Protein AF-A0A376L7S5-F1 (afdb_monomer)

Mean predicted aligned error: 8.75 Å

pLDDT: mean 79.46, std 15.59, range [36.88, 98.0]

Nearest PDB structures (foldseek):
  7wgu-assembly1_B-2  TM=9.660E-01  e=9.118E-13  Escherichia coli
  7q1g-assembly1_B-2  TM=9.553E-01  e=4.149E-09  Pseudomonas syringae pv. syringae B728a
  5y4c-assembly1_A 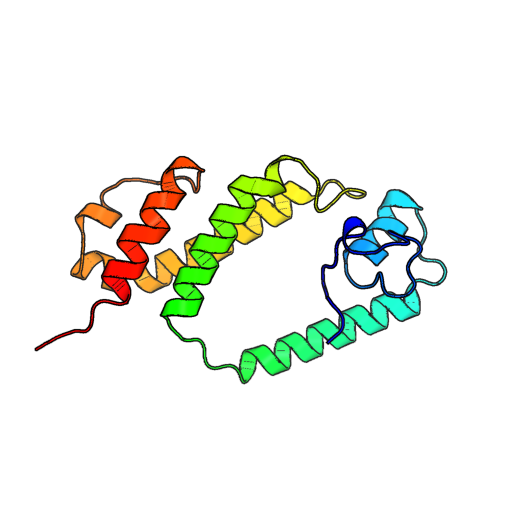 TM=9.709E-01  e=7.351E-09  Sphingomonas sp. A1

Sequence (153 aa):
MAALTPVKDDYEQKAADPKFTGFHRLEKALFGDNTTKGMDKYADQLYTDVVDLQKRISELAFPPSKVVGGAAGLIEEVAASKISGEEDRYSHTDLWDFQANVEGSQKIVDLLRPQLQKANPELLAKKSMPISKRSIPFWRNTVLKTVLKPTTN

Solvent-accessible surface area (backbone atoms only — not comparable to full-atom values): 8999 Å² total; per-residue (Å²): 133,82,60,59,73,48,57,45,86,81,38,96,58,22,84,74,29,90,81,57,35,25,54,51,43,51,40,37,30,52,53,62,65,67,43,68,87,87,39,62,70,46,53,56,47,38,53,51,52,52,54,52,49,53,56,52,57,76,72,52,84,78,54,68,70,56,57,55,50,48,34,46,46,45,53,48,44,45,57,72,50,49,78,75,47,72,80,33,74,50,69,68,51,36,69,58,57,45,50,50,42,52,50,60,28,48,51,54,51,62,74,40,40,72,59,42,49,73,75,42,47,69,66,69,64,56,68,81,72,70,93,43,75,85,50,47,70,51,43,64,60,48,52,52,56,63,73,67,52,77,86,77,127

Structure (mmCIF, N/CA/C/O backbone):
data_AF-A0A376L7S5-F1
#
_entry.id   AF-A0A376L7S5-F1
#
loop_
_atom_site.group_PDB
_atom_site.id
_atom_site.type_symbol
_atom_site.label_atom_id
_atom_site.label_alt_id
_atom_site.label_comp_id
_atom_site.label_asym_id
_atom_site.label_entity_id
_atom_site.label_seq_id
_atom_site.pdbx_PDB_ins_code
_atom_site.Cartn_x
_atom_site.Cartn_y
_atom_site.Cartn_z
_atom_site.occupancy
_atom_site.B_iso_or_equiv
_atom_site.auth_seq_id
_atom_site.auth_comp_id
_atom_site.auth_asym_id
_atom_site.auth_atom_id
_atom_site.pdbx_PDB_model_num
ATOM 1 N N . MET A 1 1 ? -14.337 2.346 -6.264 1.00 49.50 1 MET A N 1
ATOM 2 C CA . MET A 1 1 ? -13.540 1.513 -5.348 1.00 49.50 1 MET A CA 1
ATOM 3 C C . MET A 1 1 ? -13.277 2.348 -4.111 1.00 49.50 1 MET A C 1
ATOM 5 O O . MET A 1 1 ? -12.912 3.510 -4.283 1.00 49.50 1 MET A O 1
ATOM 9 N N . ALA A 1 2 ? -13.538 1.822 -2.916 1.00 58.31 2 ALA A N 1
ATOM 10 C CA . ALA A 1 2 ? -13.046 2.466 -1.704 1.00 58.31 2 ALA A CA 1
ATOM 11 C C . ALA A 1 2 ? -11.510 2.361 -1.686 1.00 58.31 2 ALA A C 1
ATOM 13 O O . ALA A 1 2 ? -10.935 1.455 -2.29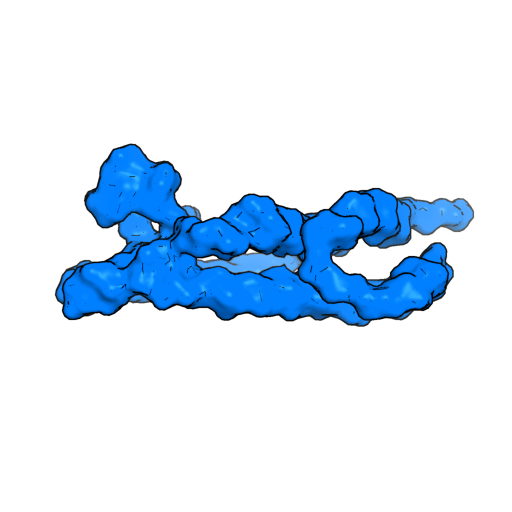2 1.00 58.31 2 ALA A O 1
ATOM 14 N N . ALA A 1 3 ? -10.834 3.335 -1.084 1.00 74.50 3 ALA A N 1
ATOM 15 C CA . ALA A 1 3 ? -9.381 3.310 -0.991 1.00 74.50 3 ALA A CA 1
ATOM 16 C C . ALA A 1 3 ? -8.951 2.216 0.004 1.00 74.50 3 ALA A C 1
ATOM 18 O O . ALA A 1 3 ? -9.492 2.144 1.104 1.00 74.50 3 ALA A O 1
ATOM 19 N N . LEU A 1 4 ? -7.974 1.383 -0.373 1.00 78.56 4 LEU A N 1
ATOM 20 C CA . LEU A 1 4 ? -7.433 0.322 0.490 1.00 78.56 4 LEU A CA 1
ATOM 21 C C . LEU A 1 4 ? -6.519 0.873 1.591 1.00 78.56 4 LEU A C 1
ATOM 23 O O . LEU A 1 4 ? -6.523 0.372 2.713 1.00 78.56 4 LEU A O 1
ATOM 27 N N . THR A 1 5 ? -5.749 1.910 1.267 1.00 80.25 5 THR A N 1
ATOM 28 C CA . THR A 1 5 ? -4.705 2.492 2.123 1.00 80.25 5 THR A CA 1
ATOM 29 C C . THR A 1 5 ? -4.856 4.012 2.278 1.00 80.25 5 THR A C 1
ATOM 31 O O . THR A 1 5 ? -3.889 4.743 2.082 1.00 80.25 5 THR A O 1
ATOM 34 N N . PRO A 1 6 ? -6.057 4.559 2.545 1.00 81.69 6 PRO A N 1
ATOM 35 C CA . PRO A 1 6 ? -6.175 5.994 2.722 1.00 81.69 6 PRO A CA 1
ATOM 36 C C . PRO A 1 6 ? -5.569 6.389 4.070 1.00 81.69 6 PRO A C 1
ATOM 38 O O . PRO A 1 6 ? -5.837 5.740 5.086 1.00 81.69 6 PRO A O 1
ATOM 41 N N . VAL A 1 7 ? -4.787 7.463 4.100 1.00 78.25 7 VAL A N 1
ATOM 42 C CA . VAL A 1 7 ? -4.211 7.968 5.350 1.00 78.25 7 VAL A CA 1
ATOM 43 C C . VAL A 1 7 ? -5.224 8.918 5.978 1.00 78.25 7 VAL A C 1
ATOM 45 O O . VAL A 1 7 ? -5.938 9.643 5.290 1.00 78.25 7 VAL A O 1
ATOM 48 N N . LYS A 1 8 ? -5.329 8.935 7.311 1.00 74.06 8 LYS A N 1
ATOM 49 C CA . LYS A 1 8 ? -6.333 9.773 7.995 1.00 74.06 8 LYS A CA 1
ATOM 50 C C . LYS A 1 8 ? -6.238 11.256 7.607 1.00 74.06 8 LYS A C 1
ATOM 52 O O . LYS A 1 8 ? -7.251 11.938 7.618 1.00 74.06 8 LYS A O 1
ATOM 57 N N . ASP A 1 9 ? -5.042 11.751 7.292 1.00 79.94 9 ASP A N 1
ATOM 58 C CA . ASP A 1 9 ? -4.816 13.159 6.956 1.00 79.94 9 ASP A CA 1
ATOM 59 C C . ASP A 1 9 ? -5.407 13.542 5.581 1.00 79.94 9 ASP A C 1
ATOM 61 O O . ASP A 1 9 ? -5.544 14.731 5.302 1.00 79.94 9 ASP A O 1
ATOM 65 N N . ASP A 1 10 ? -5.862 12.563 4.787 1.00 82.44 10 ASP A N 1
ATOM 66 C CA . ASP A 1 10 ? -6.617 12.775 3.543 1.00 82.44 10 ASP A CA 1
ATOM 67 C C . ASP A 1 10 ? -8.069 13.238 3.792 1.00 82.44 10 ASP A C 1
ATOM 69 O O . ASP A 1 10 ? -8.762 13.645 2.857 1.00 82.44 10 ASP A O 1
ATOM 73 N N . TYR A 1 11 ? -8.557 13.172 5.039 1.00 84.88 11 TYR A N 1
ATOM 74 C CA . TYR A 1 11 ? -9.947 13.470 5.398 1.00 84.88 11 TYR A CA 1
ATOM 75 C C . TYR A 1 11 ? -10.066 14.674 6.333 1.00 84.88 11 TYR A C 1
ATOM 77 O O . TYR A 1 11 ? -9.347 14.787 7.327 1.00 84.88 11 TYR A O 1
ATOM 85 N N . GLU A 1 12 ? -11.073 15.522 6.094 1.00 83.81 12 GLU A N 1
ATOM 86 C CA . GLU A 1 12 ? -11.372 16.694 6.934 1.00 83.81 12 GLU A CA 1
ATOM 87 C C . GLU A 1 12 ? -11.626 16.306 8.399 1.00 83.81 12 GLU A C 1
ATOM 89 O O . GLU A 1 12 ? -11.112 16.943 9.319 1.00 83.81 12 GLU A O 1
ATOM 94 N N . GLN A 1 13 ? -12.373 15.218 8.624 1.00 85.56 13 GLN A N 1
ATOM 95 C CA . GLN A 1 13 ? -12.653 14.688 9.967 1.00 85.56 13 GLN A CA 1
ATOM 96 C C . GLN A 1 13 ? -11.589 13.688 10.447 1.00 85.56 13 GLN A C 1
ATOM 98 O O . GLN A 1 13 ? -11.716 13.078 11.514 1.00 85.56 13 GLN A O 1
ATOM 103 N N . LYS A 1 14 ? -10.510 13.524 9.681 1.00 88.88 14 LYS A N 1
ATOM 104 C CA . LYS A 1 14 ? -9.405 12.611 9.955 1.00 88.88 14 LYS A CA 1
ATOM 105 C C . LYS A 1 14 ? -9.893 11.195 10.267 1.00 88.88 14 LYS A C 1
ATOM 107 O O . LYS A 1 14 ? -10.729 10.634 9.571 1.00 88.88 14 LYS A O 1
ATOM 112 N N . ALA A 1 15 ? -9.417 10.624 11.371 1.00 85.94 15 ALA A N 1
ATOM 113 C CA . ALA A 1 15 ? -9.786 9.283 11.800 1.00 85.94 15 ALA A CA 1
ATOM 114 C C . ALA A 1 15 ? -11.257 9.134 12.238 1.00 85.94 15 ALA A C 1
ATOM 116 O O . ALA A 1 15 ? -11.702 8.006 12.457 1.00 85.94 15 ALA A O 1
ATOM 117 N N . ALA A 1 16 ? -11.992 10.234 12.423 1.00 85.69 16 ALA A N 1
ATOM 118 C CA . ALA A 1 16 ? -13.422 10.201 12.719 1.00 85.69 16 ALA A CA 1
ATOM 119 C C . ALA A 1 16 ? -14.284 10.181 11.448 1.00 85.69 16 ALA A C 1
ATOM 121 O O . ALA A 1 16 ? -15.483 9.924 11.548 1.00 85.69 16 ALA A O 1
ATOM 122 N N . ASP A 1 17 ? -13.693 10.420 10.272 1.00 88.88 17 ASP A N 1
ATOM 123 C CA . ASP A 1 17 ? -14.439 10.451 9.022 1.00 88.88 17 ASP A CA 1
ATOM 124 C C . ASP A 1 17 ? -15.048 9.069 8.727 1.00 88.88 17 ASP A C 1
ATOM 126 O O . ASP A 1 17 ? -14.330 8.064 8.732 1.00 88.88 17 ASP A O 1
ATOM 130 N N . PRO A 1 18 ? -16.359 8.966 8.449 1.00 85.38 18 PRO A N 1
ATOM 131 C CA . PRO A 1 18 ? -16.979 7.690 8.099 1.00 85.38 18 PRO A CA 1
ATOM 132 C C . PRO A 1 18 ? -16.414 7.073 6.809 1.00 85.38 18 PRO A C 1
ATOM 134 O O . PRO A 1 18 ? -16.571 5.868 6.608 1.00 85.38 18 PRO A O 1
ATOM 137 N N . LYS A 1 19 ? -15.760 7.870 5.952 1.00 88.44 19 LYS A N 1
ATOM 138 C CA . LYS A 1 19 ? -15.067 7.417 4.739 1.00 88.44 19 LYS A CA 1
ATOM 139 C C . LYS A 1 19 ? -13.657 6.888 5.018 1.00 88.44 19 LYS A C 1
ATOM 141 O O . LYS A 1 19 ? -13.094 6.225 4.148 1.00 88.44 19 LYS A O 1
ATOM 146 N N . PHE A 1 20 ? -13.103 7.117 6.212 1.00 92.19 20 PHE A N 1
ATOM 147 C CA . PHE A 1 20 ? -11.833 6.524 6.623 1.00 92.19 20 PHE A CA 1
ATOM 148 C C . PHE A 1 20 ? -12.014 5.017 6.855 1.00 92.19 20 PHE A C 1
ATOM 150 O O . PHE A 1 20 ? -12.566 4.570 7.863 1.00 92.19 20 PHE A O 1
ATOM 157 N N . THR A 1 21 ? -11.573 4.238 5.871 1.00 93.81 21 THR A N 1
ATOM 158 C CA . THR A 1 21 ? -11.726 2.780 5.778 1.00 93.81 21 THR A CA 1
ATOM 159 C C . THR A 1 21 ? -10.373 2.123 5.469 1.00 93.81 21 THR A C 1
ATOM 161 O O . THR A 1 21 ? -9.341 2.791 5.520 1.00 93.81 21 THR A O 1
ATOM 164 N N . GLY A 1 22 ? -10.356 0.818 5.187 1.00 94.62 22 GLY A N 1
ATOM 165 C CA . GLY A 1 22 ? -9.146 0.117 4.756 1.00 94.62 22 GLY A CA 1
ATOM 166 C C . GLY A 1 22 ? -8.147 -0.182 5.879 1.00 94.62 22 GLY A C 1
ATOM 167 O O . GLY A 1 22 ? -8.514 -0.240 7.057 1.00 94.62 22 GLY A O 1
ATOM 168 N N . PHE A 1 23 ? -6.881 -0.390 5.506 1.00 96.19 23 PHE A N 1
ATOM 169 C CA . PHE A 1 23 ? -5.821 -0.842 6.414 1.00 96.19 23 PHE A CA 1
ATOM 170 C C . PHE A 1 23 ? -5.615 0.104 7.603 1.00 96.19 23 PHE A C 1
ATOM 172 O O . PHE A 1 23 ? -5.734 -0.335 8.744 1.00 96.19 23 PHE A O 1
ATOM 179 N N . HIS A 1 24 ? -5.421 1.407 7.373 1.00 94.81 24 HIS A N 1
ATOM 180 C CA . HIS A 1 24 ? -5.132 2.357 8.458 1.00 94.81 24 HIS A CA 1
ATOM 181 C C . HIS A 1 24 ? -6.313 2.582 9.415 1.00 94.81 24 HIS A C 1
ATOM 183 O O . HIS A 1 24 ? -6.124 2.951 10.579 1.00 94.81 24 HIS A O 1
ATOM 189 N N . ARG A 1 25 ? -7.556 2.327 8.973 1.00 95.00 25 ARG A N 1
ATOM 190 C CA . ARG A 1 25 ? -8.715 2.333 9.878 1.00 95.00 25 ARG A CA 1
ATOM 191 C C . ARG A 1 25 ? -8.620 1.199 10.894 1.00 95.00 25 ARG A C 1
ATOM 193 O O . ARG A 1 25 ? -8.864 1.430 12.080 1.00 95.00 25 ARG A O 1
ATOM 200 N N . LEU A 1 26 ? -8.272 0.001 10.429 1.00 96.81 26 LEU A N 1
ATOM 201 C CA . LEU A 1 26 ? -8.073 -1.168 11.284 1.00 96.81 26 LEU A CA 1
ATOM 202 C C . LEU A 1 26 ? -6.800 -1.033 12.123 1.00 96.81 26 LEU A C 1
ATOM 204 O O . LEU A 1 26 ? -6.829 -1.346 13.307 1.00 96.81 26 LEU A O 1
ATOM 208 N N . GLU A 1 27 ? -5.724 -0.489 11.556 1.00 96.69 27 GLU A N 1
ATOM 209 C CA . GLU A 1 27 ? -4.478 -0.178 12.262 1.00 96.69 27 GLU A CA 1
ATOM 210 C C . GLU A 1 27 ? -4.739 0.730 13.472 1.00 96.69 27 GLU A C 1
ATOM 212 O O . GLU A 1 27 ? -4.351 0.403 14.593 1.00 96.69 27 GLU A O 1
ATOM 217 N N . LYS A 1 28 ? -5.484 1.829 13.282 1.00 95.12 28 LYS A N 1
ATOM 218 C CA . LYS A 1 28 ? -5.879 2.701 14.392 1.00 95.12 28 LYS A CA 1
ATOM 219 C C . LYS A 1 28 ? -6.631 1.929 15.472 1.00 95.12 28 LYS A C 1
ATOM 221 O O . LYS A 1 28 ? -6.344 2.118 16.649 1.00 95.12 28 LYS A O 1
ATOM 226 N N . ALA A 1 29 ? -7.612 1.112 15.093 1.00 96.56 29 ALA A N 1
ATOM 227 C CA . ALA A 1 29 ? -8.420 0.387 16.066 1.00 96.56 29 ALA A CA 1
ATOM 228 C C . ALA A 1 29 ? -7.570 -0.616 16.866 1.00 96.56 29 ALA A C 1
ATOM 230 O O . ALA A 1 29 ? -7.651 -0.656 18.092 1.00 96.56 29 ALA A O 1
ATOM 231 N N . LEU A 1 30 ? -6.710 -1.372 16.181 1.00 98.00 30 LEU A N 1
ATOM 232 C CA . LEU A 1 30 ? -5.886 -2.422 16.776 1.00 98.00 30 LEU A CA 1
ATOM 233 C C . LEU A 1 30 ? -4.735 -1.867 17.620 1.00 98.00 30 LEU A C 1
ATOM 235 O O . LEU A 1 30 ? -4.550 -2.304 18.750 1.00 98.00 30 LEU A O 1
ATOM 239 N N . PHE A 1 31 ? -3.976 -0.907 17.094 1.00 97.00 31 PHE A N 1
ATOM 240 C CA . PHE A 1 31 ? -2.746 -0.424 17.728 1.00 97.00 31 PHE A CA 1
ATOM 241 C C . PHE A 1 31 ? -2.947 0.888 18.491 1.00 97.00 31 PHE A C 1
ATOM 243 O O . PHE A 1 31 ? -2.339 1.091 19.537 1.00 97.00 31 PHE A O 1
ATOM 250 N N . GLY A 1 32 ? -3.825 1.767 18.001 1.00 95.75 32 GLY A N 1
ATOM 251 C CA . GLY A 1 32 ? -4.134 3.040 18.655 1.00 95.75 32 GLY A CA 1
ATOM 252 C C . GLY A 1 32 ? -5.184 2.918 19.762 1.00 95.75 32 GLY A C 1
ATOM 253 O O . GLY A 1 32 ? -5.002 3.467 20.844 1.00 95.75 32 GLY A O 1
ATOM 254 N N . ASP A 1 33 ? -6.277 2.198 19.498 1.00 96.81 33 ASP A N 1
ATOM 255 C CA . ASP A 1 33 ? -7.426 2.092 20.410 1.00 96.81 33 ASP A CA 1
ATOM 256 C C . ASP A 1 33 ? -7.463 0.756 21.185 1.00 96.81 33 ASP A C 1
ATOM 258 O O . ASP A 1 33 ? -8.293 0.589 22.081 1.00 96.81 33 ASP A O 1
ATOM 262 N N . ASN A 1 34 ? -6.583 -0.194 20.844 1.00 97.69 34 ASN A N 1
ATOM 263 C CA . ASN A 1 34 ? -6.510 -1.543 21.415 1.00 97.69 34 ASN A CA 1
ATOM 264 C C . ASN A 1 34 ? -7.871 -2.269 21.448 1.00 97.69 34 ASN A C 1
ATOM 266 O O . ASN A 1 34 ? -8.295 -2.822 22.467 1.00 97.69 34 ASN A O 1
ATOM 270 N N . THR A 1 35 ? -8.608 -2.221 20.335 1.00 97.75 35 THR A N 1
ATOM 271 C CA . THR A 1 35 ? -9.941 -2.818 20.232 1.00 97.75 35 THR A CA 1
ATOM 272 C C . THR A 1 35 ? -10.272 -3.302 18.825 1.00 97.75 35 THR A C 1
ATOM 274 O O . THR A 1 35 ? -9.789 -2.788 17.822 1.00 97.75 35 THR A O 1
ATOM 277 N N . THR A 1 36 ? -11.182 -4.267 18.751 1.00 97.75 36 THR A N 1
ATOM 278 C CA . THR A 1 36 ? -11.830 -4.710 17.507 1.00 97.75 36 THR A CA 1
ATOM 279 C C . THR A 1 36 ? -13.299 -4.295 17.439 1.00 97.75 36 THR A C 1
ATOM 281 O O . THR A 1 36 ? -13.985 -4.560 16.452 1.00 97.75 36 THR A O 1
ATOM 284 N N . LYS A 1 37 ? -13.820 -3.641 18.484 1.00 97.69 37 LYS A N 1
ATOM 285 C CA . LYS A 1 37 ? -15.252 -3.380 18.627 1.00 97.69 37 LYS A CA 1
ATOM 286 C C . LYS A 1 37 ? -15.782 -2.532 17.467 1.00 97.69 37 LYS A C 1
ATOM 288 O O . LYS A 1 37 ? -15.356 -1.397 17.263 1.00 97.69 37 LYS A O 1
ATOM 293 N N . GLY A 1 38 ? -16.766 -3.070 16.745 1.00 95.62 38 GLY A N 1
ATOM 294 C CA . GLY A 1 38 ? -17.418 -2.390 15.623 1.00 95.62 38 GLY A CA 1
ATOM 295 C C . GLY A 1 38 ? -16.569 -2.314 14.351 1.00 95.62 38 GLY A C 1
ATOM 296 O O . GLY A 1 38 ? -16.910 -1.538 13.453 1.00 95.62 38 GLY A O 1
ATOM 297 N N . MET A 1 39 ? -15.466 -3.071 14.280 1.00 96.69 39 MET A N 1
ATOM 298 C CA . MET A 1 39 ? -14.587 -3.107 13.109 1.00 96.69 39 MET A CA 1
ATOM 299 C C . MET A 1 39 ? -14.964 -4.175 12.081 1.00 96.69 39 MET A C 1
ATOM 301 O O . MET A 1 39 ? -14.450 -4.112 10.968 1.00 96.69 39 MET A O 1
ATOM 305 N N . ASP A 1 40 ? -15.901 -5.076 12.396 1.00 97.44 40 ASP A N 1
ATOM 306 C CA . ASP A 1 40 ? -16.310 -6.191 11.525 1.00 97.44 40 ASP A CA 1
ATOM 307 C C . ASP A 1 40 ? -16.650 -5.707 10.107 1.00 97.44 40 ASP A C 1
ATOM 309 O O . ASP A 1 40 ? -16.053 -6.143 9.128 1.00 97.44 40 ASP A O 1
ATOM 313 N N . LYS A 1 41 ? -17.488 -4.666 10.002 1.00 95.44 41 LYS A N 1
ATOM 314 C CA . LYS A 1 41 ? -17.868 -4.069 8.712 1.00 95.44 41 LYS A CA 1
ATOM 315 C C . LYS A 1 41 ? -16.685 -3.515 7.905 1.00 95.44 41 LYS A C 1
ATOM 317 O O . LYS A 1 41 ? -16.742 -3.489 6.682 1.00 95.44 41 LYS A O 1
ATOM 322 N N . TYR A 1 42 ? -15.642 -3.013 8.571 1.00 95.25 42 TYR A N 1
ATOM 323 C CA . TYR A 1 42 ? -14.466 -2.458 7.896 1.00 95.25 42 TYR A CA 1
ATOM 324 C C . TYR A 1 42 ? -13.518 -3.574 7.452 1.00 95.25 42 TYR A C 1
ATOM 326 O O . TYR A 1 42 ? -12.908 -3.452 6.393 1.00 95.25 42 TYR A O 1
ATOM 334 N N . ALA A 1 43 ? -13.430 -4.664 8.220 1.00 96.81 43 ALA A N 1
ATOM 335 C CA . ALA A 1 43 ? -12.697 -5.862 7.831 1.00 96.81 43 ALA A CA 1
ATOM 336 C C . ALA A 1 43 ? -13.351 -6.552 6.620 1.00 96.81 43 ALA A C 1
ATOM 338 O O . ALA A 1 43 ? -12.658 -6.846 5.647 1.00 96.81 43 ALA A O 1
ATOM 339 N N . ASP A 1 44 ? -14.679 -6.715 6.629 1.00 97.12 44 ASP A N 1
ATOM 340 C CA . ASP A 1 44 ? -15.440 -7.276 5.502 1.00 97.12 44 ASP A CA 1
ATOM 341 C C . ASP A 1 44 ? -15.291 -6.425 4.233 1.00 97.12 44 ASP A C 1
ATOM 343 O O . ASP A 1 44 ? -15.088 -6.949 3.131 1.00 97.12 44 ASP A O 1
ATOM 347 N N . GLN A 1 45 ? -15.352 -5.098 4.387 1.00 95.56 45 GLN A N 1
ATOM 348 C CA . GLN A 1 45 ? -15.139 -4.163 3.286 1.00 95.56 45 GLN A CA 1
ATOM 349 C C . GLN A 1 45 ? -13.717 -4.280 2.727 1.00 95.56 45 GLN A C 1
ATOM 351 O O . GLN A 1 45 ? -13.558 -4.439 1.519 1.00 95.56 45 GLN A O 1
ATOM 356 N N . LEU A 1 46 ? -12.694 -4.276 3.589 1.00 96.31 46 LEU A N 1
ATOM 357 C CA . LEU A 1 46 ? -11.301 -4.423 3.167 1.00 96.31 46 LEU A CA 1
ATOM 358 C C . LEU A 1 46 ? -11.077 -5.740 2.414 1.00 96.31 46 LEU A C 1
ATOM 360 O O . LEU A 1 46 ? -10.449 -5.741 1.359 1.00 96.31 46 LEU A O 1
ATOM 364 N N . TYR A 1 47 ? -11.618 -6.852 2.915 1.00 96.75 47 TYR A N 1
ATOM 365 C CA . TYR A 1 47 ? -11.536 -8.139 2.228 1.00 96.75 47 TYR A CA 1
ATOM 366 C C . TYR A 1 47 ? -12.173 -8.076 0.835 1.00 96.75 47 TYR A C 1
ATOM 368 O O . TYR A 1 47 ? -11.555 -8.478 -0.152 1.00 96.75 47 TYR A O 1
ATOM 376 N N . THR A 1 48 ? -13.381 -7.517 0.744 1.00 96.44 48 THR A N 1
ATOM 377 C CA . THR A 1 48 ? -14.099 -7.353 -0.526 1.00 96.44 48 THR A CA 1
ATOM 378 C C . THR A 1 48 ? -13.301 -6.504 -1.516 1.00 96.44 48 THR A C 1
ATOM 380 O O . THR A 1 48 ? -13.151 -6.894 -2.674 1.00 96.44 48 THR A O 1
ATOM 383 N N . ASP A 1 49 ? -12.736 -5.383 -1.066 1.00 95.56 49 ASP A N 1
ATOM 384 C CA . ASP A 1 49 ? -11.932 -4.497 -1.910 1.00 95.56 49 ASP A CA 1
ATOM 385 C C . ASP A 1 49 ? -10.625 -5.164 -2.376 1.00 95.56 49 ASP A C 1
ATOM 387 O O . ASP A 1 49 ? -10.206 -4.964 -3.518 1.00 95.56 49 ASP A O 1
ATOM 391 N N . VAL A 1 50 ? -9.985 -5.992 -1.539 1.00 96.38 50 VAL A N 1
ATOM 392 C CA . VAL A 1 50 ? -8.784 -6.763 -1.917 1.00 96.38 50 VAL A CA 1
ATOM 393 C C . VAL A 1 50 ? -9.114 -7.833 -2.961 1.00 96.38 50 VAL A C 1
ATOM 395 O O . VAL A 1 50 ? -8.362 -8.007 -3.922 1.00 96.38 50 VAL A O 1
ATOM 398 N N . VAL A 1 51 ? -10.245 -8.528 -2.819 1.00 96.00 51 VAL A N 1
ATOM 399 C CA . VAL A 1 51 ? -10.704 -9.518 -3.807 1.00 96.00 51 VAL A CA 1
ATOM 400 C C . VAL A 1 51 ? -11.072 -8.844 -5.134 1.00 96.00 51 VAL A C 1
ATOM 402 O O . VAL A 1 51 ? -10.699 -9.342 -6.200 1.00 96.00 51 VAL A O 1
ATOM 405 N N . ASP A 1 52 ? -11.737 -7.685 -5.100 1.00 94.25 52 ASP A N 1
ATOM 406 C CA . ASP A 1 52 ? -12.014 -6.901 -6.310 1.00 94.25 52 ASP A CA 1
ATOM 407 C C . ASP A 1 52 ? -10.715 -6.432 -6.984 1.00 94.25 52 ASP A C 1
ATOM 409 O O . ASP A 1 52 ? -10.552 -6.575 -8.199 1.00 94.25 52 ASP A O 1
ATOM 413 N N . LEU A 1 53 ? -9.739 -5.952 -6.203 1.00 94.25 53 LEU A N 1
ATOM 414 C CA . LEU A 1 53 ? -8.423 -5.583 -6.724 1.00 94.25 53 LEU A CA 1
ATOM 415 C C . LEU A 1 53 ? -7.747 -6.762 -7.430 1.00 94.25 53 LEU A C 1
ATOM 417 O O . LEU A 1 53 ? -7.241 -6.596 -8.540 1.00 94.25 53 LEU A O 1
ATOM 421 N N . GLN A 1 54 ? -7.755 -7.945 -6.810 1.00 94.12 54 GLN A N 1
ATOM 422 C CA . GLN A 1 54 ? -7.173 -9.156 -7.384 1.00 94.12 54 GLN A CA 1
ATOM 423 C C . GLN A 1 54 ? -7.786 -9.476 -8.753 1.00 94.12 54 GLN A C 1
ATOM 425 O O . GLN A 1 54 ? -7.050 -9.727 -9.710 1.00 94.12 54 GLN A O 1
ATOM 430 N N . LYS A 1 55 ? -9.119 -9.430 -8.863 1.00 94.75 55 LYS A N 1
ATOM 431 C CA . LYS A 1 55 ? -9.828 -9.665 -10.126 1.00 94.75 55 LYS A CA 1
ATOM 432 C C . LYS A 1 55 ? -9.459 -8.627 -11.185 1.00 94.75 55 LYS A C 1
ATOM 434 O O . LYS A 1 55 ? -9.187 -8.965 -12.329 1.00 94.75 55 LYS A O 1
ATOM 439 N N . ARG A 1 56 ? -9.406 -7.351 -10.813 1.00 93.12 56 ARG A N 1
ATOM 440 C CA . ARG A 1 56 ? -9.088 -6.277 -11.764 1.00 93.12 56 ARG A CA 1
ATOM 441 C C . ARG A 1 56 ? -7.646 -6.353 -12.255 1.00 93.12 56 ARG A C 1
ATOM 443 O O . ARG A 1 56 ? -7.393 -6.079 -13.422 1.00 93.12 56 ARG A O 1
ATOM 450 N N . ILE A 1 57 ? -6.709 -6.738 -11.388 1.00 93.06 57 ILE A N 1
ATOM 451 C CA . ILE A 1 57 ? -5.300 -6.935 -11.752 1.00 93.06 57 ILE A CA 1
ATOM 452 C C . ILE A 1 57 ? -5.141 -8.069 -12.770 1.00 93.06 57 ILE A C 1
ATOM 454 O O . ILE A 1 57 ? -4.329 -7.930 -13.681 1.00 93.06 57 ILE A O 1
ATOM 458 N N . SER A 1 58 ? -5.905 -9.162 -12.659 1.00 91.94 58 SER A N 1
ATOM 459 C CA . SER A 1 58 ? -5.795 -10.282 -13.607 1.00 91.94 58 SER A CA 1
ATOM 460 C C . SER A 1 58 ? -6.317 -9.943 -15.008 1.00 91.94 58 SER A C 1
ATOM 462 O O . SER A 1 58 ? -5.865 -10.532 -15.989 1.00 91.94 58 SER A O 1
ATOM 464 N N . GLU A 1 59 ? -7.222 -8.970 -15.110 1.00 92.62 59 GL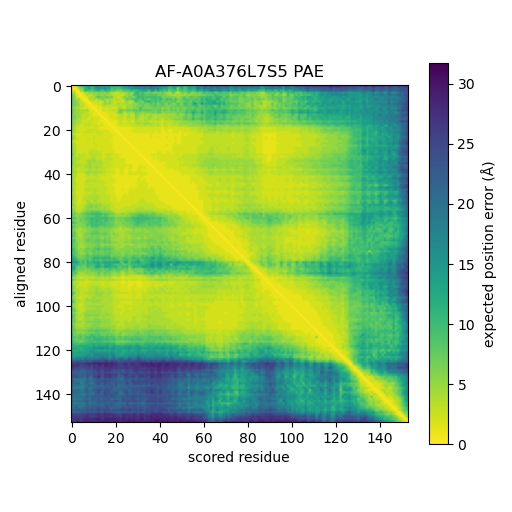U A N 1
ATOM 465 C CA . GLU A 1 59 ? -7.793 -8.480 -16.369 1.00 92.62 59 GLU A CA 1
ATOM 466 C C . GLU A 1 59 ? -7.006 -7.294 -16.963 1.00 92.62 59 GLU A C 1
ATOM 468 O O . GLU A 1 59 ? -7.221 -6.906 -18.114 1.00 92.62 59 GLU A O 1
ATOM 473 N N . LEU A 1 60 ? -6.088 -6.696 -16.195 1.00 92.19 60 LEU A N 1
ATOM 474 C CA . LEU A 1 60 ? -5.390 -5.481 -16.594 1.00 92.19 60 LEU A CA 1
ATOM 475 C C . LEU A 1 60 ? -4.204 -5.789 -17.514 1.00 92.19 60 LEU A C 1
ATOM 477 O O . LEU A 1 60 ? -3.277 -6.519 -17.169 1.00 92.19 60 LEU A O 1
ATOM 481 N N . ALA A 1 61 ? -4.172 -5.136 -18.675 1.00 91.12 61 ALA A N 1
ATOM 482 C CA . ALA A 1 61 ? -2.949 -5.055 -19.458 1.00 91.12 61 ALA A CA 1
ATOM 483 C C . ALA A 1 61 ? -1.952 -4.127 -18.750 1.00 91.12 61 ALA A C 1
ATOM 485 O O . ALA A 1 61 ? -2.295 -2.997 -18.405 1.00 91.12 61 ALA A O 1
ATOM 486 N N . PHE A 1 62 ? -0.707 -4.577 -18.584 1.00 86.12 62 PHE A N 1
ATOM 487 C CA . PHE A 1 62 ? 0.365 -3.799 -17.966 1.00 86.12 62 PHE A CA 1
ATOM 488 C C . PHE A 1 62 ? 1.319 -3.253 -19.034 1.00 86.12 62 PHE A C 1
ATOM 490 O O . PHE A 1 62 ? 2.225 -3.972 -19.464 1.00 86.12 62 PHE A O 1
ATOM 497 N N . PRO A 1 63 ? 1.175 -1.984 -19.475 1.00 88.25 63 PRO A N 1
ATOM 498 C CA . PRO A 1 63 ? 2.150 -1.387 -20.371 1.00 88.25 63 PRO A CA 1
ATOM 499 C C . PRO A 1 63 ? 3.535 -1.412 -19.709 1.00 88.25 63 PRO A C 1
ATOM 501 O O . PRO A 1 63 ? 3.660 -0.942 -18.573 1.00 88.25 63 PRO A O 1
ATOM 504 N N . PRO A 1 64 ? 4.594 -1.872 -20.398 1.00 80.62 64 PRO A N 1
ATOM 505 C CA . PRO A 1 64 ? 5.938 -1.924 -19.821 1.00 80.62 64 PRO A CA 1
ATOM 506 C C . PRO A 1 64 ? 6.409 -0.576 -19.251 1.00 80.62 64 PRO A C 1
ATOM 508 O O . PRO A 1 64 ? 7.043 -0.528 -18.199 1.00 80.62 64 PRO A O 1
ATOM 511 N N . SER A 1 65 ? 6.025 0.536 -19.892 1.00 80.94 65 SER A N 1
ATOM 512 C CA . SER A 1 65 ? 6.302 1.899 -19.417 1.00 80.94 65 SER A CA 1
ATOM 513 C C . SER A 1 65 ? 5.693 2.203 -18.049 1.00 80.94 65 SER A C 1
ATOM 515 O O . SER A 1 65 ? 6.324 2.875 -17.234 1.00 80.94 65 SER A O 1
ATOM 517 N N . LYS A 1 66 ? 4.481 1.705 -17.781 1.00 85.50 66 LYS A N 1
ATOM 518 C CA . LYS A 1 66 ? 3.779 1.895 -16.509 1.00 85.50 66 LYS A CA 1
ATOM 519 C C . LYS A 1 66 ? 4.397 1.047 -15.406 1.00 85.50 66 LYS A C 1
ATOM 521 O O . LYS A 1 66 ? 4.570 1.560 -14.310 1.00 85.50 66 LYS A O 1
ATOM 526 N N . VAL A 1 67 ? 4.797 -0.189 -15.709 1.00 85.31 67 VAL A N 1
ATOM 527 C CA . VAL A 1 67 ? 5.480 -1.072 -14.746 1.00 85.31 67 VAL A CA 1
ATOM 528 C C . VAL A 1 67 ? 6.818 -0.466 -14.315 1.00 85.31 67 VAL A C 1
ATOM 530 O O . VAL A 1 67 ? 7.071 -0.292 -13.126 1.00 85.31 67 VAL A O 1
ATOM 533 N N . VAL A 1 68 ? 7.650 -0.056 -15.277 1.00 81.94 68 VAL A N 1
ATOM 534 C CA . VAL A 1 68 ? 8.949 0.580 -14.999 1.00 81.94 68 VAL A CA 1
ATOM 535 C C . VAL A 1 68 ? 8.792 1.916 -14.278 1.00 81.94 68 VAL A C 1
ATOM 537 O O . VAL A 1 68 ? 9.499 2.183 -13.309 1.00 81.94 68 VAL A O 1
ATOM 540 N N . GLY A 1 69 ? 7.875 2.765 -14.751 1.00 80.19 69 GLY A N 1
ATOM 541 C CA . GLY A 1 69 ? 7.606 4.059 -14.128 1.00 80.19 69 GLY A CA 1
ATOM 542 C C . GLY A 1 69 ? 7.079 3.919 -12.700 1.00 80.19 69 GLY A C 1
ATOM 543 O O . GLY A 1 69 ? 7.490 4.683 -11.833 1.00 80.19 69 GLY A O 1
ATOM 544 N N . GLY A 1 70 ? 6.232 2.917 -12.446 1.00 83.94 70 GLY A N 1
ATOM 545 C CA . GLY A 1 70 ? 5.724 2.592 -11.114 1.00 83.94 70 GLY A CA 1
ATOM 546 C C . GLY A 1 70 ? 6.832 2.177 -10.149 1.00 83.94 70 GLY A C 1
ATOM 547 O O . GLY A 1 70 ? 6.905 2.728 -9.058 1.00 83.94 70 GLY A O 1
ATOM 548 N N . ALA A 1 71 ? 7.752 1.301 -10.571 1.00 83.31 71 ALA A N 1
ATOM 549 C CA . ALA A 1 71 ? 8.917 0.918 -9.762 1.00 83.31 71 ALA A CA 1
ATOM 550 C C . ALA A 1 71 ? 9.760 2.134 -9.351 1.00 83.31 71 ALA A C 1
ATOM 552 O O . ALA A 1 71 ? 10.128 2.293 -8.191 1.00 83.31 71 ALA A O 1
ATOM 553 N N . ALA A 1 72 ? 10.042 3.027 -10.304 1.00 77.25 72 ALA A N 1
ATOM 554 C CA . ALA A 1 72 ? 10.778 4.254 -10.019 1.00 77.25 72 ALA A CA 1
ATOM 555 C C . ALA A 1 72 ? 10.017 5.156 -9.031 1.00 77.25 72 ALA A C 1
ATOM 557 O O . ALA A 1 72 ? 10.630 5.692 -8.110 1.00 77.25 72 ALA A O 1
ATOM 558 N N . GLY A 1 73 ? 8.696 5.279 -9.196 1.00 81.25 73 GLY A N 1
ATOM 559 C CA . GLY A 1 73 ? 7.824 6.043 -8.303 1.00 81.25 73 GLY A CA 1
ATOM 560 C C . GLY A 1 73 ? 7.809 5.509 -6.869 1.00 81.25 73 GLY A C 1
ATOM 561 O O . GLY A 1 73 ? 7.973 6.291 -5.940 1.00 81.25 73 GLY A O 1
ATOM 562 N N . LEU A 1 74 ? 7.714 4.190 -6.677 1.00 80.62 74 LEU A N 1
ATOM 563 C CA . LEU A 1 74 ? 7.740 3.575 -5.341 1.00 80.62 74 LEU A CA 1
ATOM 564 C C . LEU A 1 74 ? 9.057 3.854 -4.609 1.00 80.62 74 L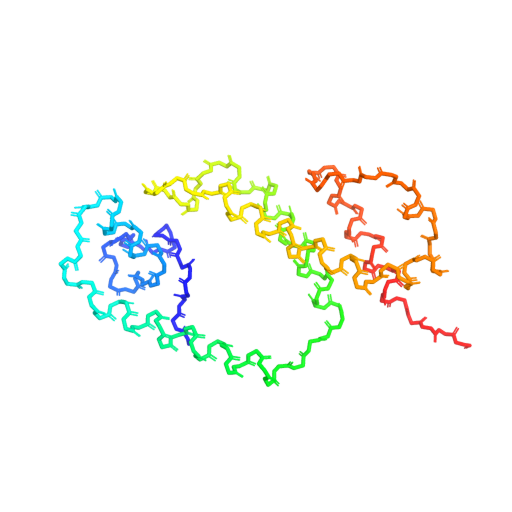EU A C 1
ATOM 566 O O . LEU A 1 74 ? 9.070 4.121 -3.410 1.00 80.62 74 LEU A O 1
ATOM 570 N N . ILE A 1 75 ? 10.179 3.853 -5.331 1.00 78.75 75 ILE A N 1
ATOM 571 C CA . ILE A 1 75 ? 11.478 4.213 -4.754 1.00 78.75 75 ILE A CA 1
ATOM 572 C C . ILE A 1 75 ? 11.579 5.707 -4.437 1.00 78.75 75 ILE A C 1
ATOM 574 O O . ILE A 1 75 ? 12.197 6.085 -3.437 1.00 78.75 75 ILE A O 1
ATOM 578 N N . GLU A 1 76 ? 10.979 6.560 -5.267 1.00 77.38 76 GLU A N 1
ATOM 579 C CA . GLU A 1 76 ? 10.850 7.991 -4.986 1.00 77.38 76 GLU A CA 1
ATOM 580 C C . GLU A 1 76 ? 10.032 8.245 -3.716 1.00 77.38 76 GLU A C 1
ATOM 582 O O . GLU A 1 76 ? 10.447 9.043 -2.880 1.00 77.38 76 GLU A O 1
ATOM 587 N N . GLU A 1 77 ? 8.926 7.532 -3.534 1.00 75.44 77 GLU A N 1
ATOM 588 C CA . GLU A 1 77 ? 8.043 7.647 -2.374 1.00 75.44 77 GLU A CA 1
ATOM 589 C C . GLU A 1 77 ? 8.718 7.171 -1.084 1.00 75.44 77 GLU A C 1
ATOM 591 O O . GLU A 1 77 ? 8.753 7.896 -0.089 1.00 75.44 77 GLU A O 1
ATOM 596 N N . VAL A 1 78 ? 9.370 6.006 -1.136 1.00 74.00 78 VAL A N 1
ATOM 597 C CA . VAL A 1 78 ? 10.205 5.488 -0.044 1.00 74.00 78 VAL A CA 1
ATOM 598 C C . VAL A 1 78 ? 11.229 6.531 0.418 1.00 74.00 78 VAL A C 1
ATOM 600 O O . VAL A 1 78 ? 11.436 6.748 1.612 1.00 74.00 78 VAL A O 1
ATOM 603 N N . ALA A 1 79 ? 11.876 7.201 -0.533 1.00 71.75 79 ALA A N 1
ATOM 604 C CA . ALA A 1 79 ? 12.808 8.271 -0.238 1.00 71.75 79 ALA A CA 1
ATOM 605 C C . ALA A 1 79 ? 12.113 9.522 0.321 1.00 71.75 79 ALA A C 1
ATOM 607 O O . ALA A 1 79 ? 12.643 10.160 1.231 1.00 71.75 79 ALA A O 1
ATOM 608 N N . ALA A 1 80 ? 10.999 9.940 -0.264 1.00 71.31 80 ALA A N 1
ATOM 609 C CA . ALA A 1 80 ? 10.399 11.235 0.013 1.00 71.31 80 ALA A CA 1
ATOM 610 C C . ALA A 1 80 ? 9.673 11.273 1.361 1.00 71.31 80 ALA A C 1
ATOM 612 O O . ALA A 1 80 ? 9.923 12.198 2.131 1.00 71.31 80 ALA A O 1
ATOM 613 N N . SER A 1 81 ? 8.820 10.288 1.636 1.00 66.12 81 SER A N 1
ATOM 614 C CA . SER A 1 81 ? 7.825 10.363 2.712 1.00 66.12 81 SER A CA 1
ATOM 615 C C . SER A 1 81 ? 7.916 9.218 3.717 1.00 66.12 81 SER A C 1
ATOM 617 O O . SER A 1 81 ? 7.784 9.463 4.908 1.00 66.12 81 SER A O 1
ATOM 619 N N . LYS A 1 82 ? 8.220 7.982 3.300 1.00 69.12 82 LYS A N 1
ATOM 620 C CA . LYS A 1 82 ? 8.121 6.823 4.217 1.00 69.12 82 LYS A CA 1
ATOM 621 C C . LYS A 1 82 ? 9.142 6.826 5.362 1.00 69.12 82 LYS A C 1
ATOM 623 O O . LYS A 1 82 ? 8.923 6.224 6.404 1.00 69.12 82 LYS A O 1
ATOM 628 N N . ILE A 1 83 ? 10.256 7.546 5.210 1.00 69.50 83 ILE A N 1
ATOM 629 C CA . ILE A 1 83 ? 11.288 7.633 6.257 1.00 69.50 83 ILE A CA 1
ATOM 630 C C . ILE A 1 83 ? 10.863 8.470 7.475 1.00 69.50 83 ILE A C 1
ATOM 632 O O . ILE A 1 83 ? 11.525 8.389 8.508 1.00 69.50 83 ILE A O 1
ATOM 636 N N . SER A 1 84 ? 9.806 9.287 7.367 1.00 74.31 84 SER A N 1
ATOM 637 C CA . SER A 1 84 ? 9.303 10.070 8.504 1.00 74.31 84 SER A CA 1
ATOM 638 C C . SER A 1 84 ? 8.356 9.286 9.420 1.00 74.31 84 SER A C 1
ATOM 640 O O . SER A 1 84 ? 8.031 9.795 10.491 1.00 74.31 84 SER A O 1
ATOM 642 N N . GLY A 1 85 ? 7.957 8.059 9.054 1.00 74.88 85 GLY A N 1
ATOM 643 C CA . GLY A 1 85 ? 7.028 7.240 9.847 1.00 74.88 85 GLY A CA 1
ATO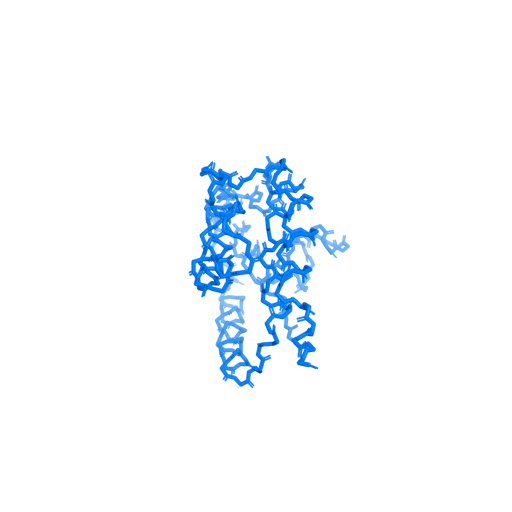M 644 C C . GLY A 1 85 ? 5.582 7.748 9.808 1.00 74.88 85 GLY A C 1
ATOM 645 O O . GLY A 1 85 ? 4.838 7.630 10.782 1.00 74.88 85 GLY A O 1
ATOM 646 N N . GLU A 1 86 ? 5.209 8.440 8.729 1.00 77.62 86 GLU A N 1
ATOM 647 C CA . GLU A 1 86 ? 3.895 9.071 8.589 1.00 77.62 86 GLU A CA 1
ATOM 648 C C . GLU A 1 86 ? 2.801 8.131 8.073 1.00 77.62 86 GLU A C 1
ATOM 650 O O . GLU A 1 86 ? 1.632 8.525 8.113 1.00 77.62 86 GLU A O 1
ATOM 655 N N . GLU A 1 87 ? 3.152 6.936 7.601 1.00 79.06 87 GLU A N 1
ATOM 656 C CA . GLU A 1 87 ? 2.219 5.994 6.982 1.00 79.06 87 GLU A CA 1
ATOM 657 C C . GLU A 1 87 ? 1.565 5.119 8.056 1.00 79.06 87 GLU A C 1
ATOM 659 O O . GLU A 1 87 ? 0.354 5.211 8.265 1.00 79.06 87 GLU A O 1
ATOM 664 N N . ASP A 1 88 ? 2.371 4.418 8.855 1.00 86.19 88 ASP A N 1
ATOM 665 C CA . ASP A 1 88 ? 1.907 3.524 9.924 1.00 86.19 88 ASP A CA 1
ATOM 666 C C . ASP A 1 88 ? 1.971 4.196 11.303 1.00 86.19 88 ASP A C 1
ATOM 668 O O . ASP A 1 88 ? 2.721 3.823 12.213 1.00 86.19 88 ASP A O 1
ATOM 672 N N . ARG A 1 89 ? 1.167 5.244 11.488 1.00 88.50 89 ARG A N 1
ATOM 673 C CA . ARG A 1 89 ? 1.274 6.124 12.668 1.00 88.50 89 ARG A CA 1
ATOM 674 C C . ARG A 1 89 ? 0.907 5.476 13.998 1.00 88.50 89 ARG A C 1
ATOM 676 O O . ARG A 1 89 ? 1.174 6.080 15.038 1.00 88.50 89 ARG A O 1
ATOM 683 N N . TYR A 1 90 ? 0.215 4.341 13.977 1.00 92.06 90 TYR A N 1
ATOM 684 C CA . TYR A 1 90 ? -0.248 3.665 15.187 1.00 92.06 90 TYR A CA 1
ATOM 685 C C . TYR A 1 90 ? 0.575 2.413 15.482 1.00 92.06 90 TYR A C 1
ATOM 687 O O . TYR A 1 90 ? 0.862 2.130 16.641 1.00 92.06 90 TYR A O 1
ATOM 695 N N . SER A 1 91 ? 0.944 1.670 14.443 1.00 93.62 91 SER A N 1
ATOM 696 C CA . SER A 1 91 ? 1.658 0.396 14.542 1.00 93.62 91 SER A CA 1
ATOM 697 C C . SER A 1 91 ? 3.175 0.528 14.388 1.00 93.62 91 SER A C 1
ATOM 699 O O . SER A 1 91 ? 3.906 -0.333 14.879 1.00 93.62 91 SER A O 1
ATOM 701 N N . HIS A 1 92 ? 3.651 1.615 13.770 1.00 92.00 92 HIS A N 1
ATOM 702 C CA . HIS A 1 92 ? 5.064 1.891 13.500 1.00 92.00 92 HIS A CA 1
ATOM 703 C C . HIS A 1 92 ? 5.751 0.788 12.684 1.00 92.00 92 HIS A C 1
ATOM 705 O O . HIS A 1 92 ? 6.902 0.419 12.941 1.00 92.00 92 HIS A O 1
ATOM 711 N N . THR A 1 93 ? 5.030 0.239 11.705 1.00 88.75 93 THR A N 1
ATOM 712 C CA . THR A 1 93 ? 5.510 -0.834 10.828 1.00 88.75 93 THR A CA 1
ATOM 713 C C . THR A 1 93 ? 6.080 -0.351 9.497 1.00 88.75 93 THR A C 1
ATOM 715 O O . THR A 1 93 ? 6.404 -1.192 8.662 1.00 88.75 93 THR A O 1
ATOM 718 N N . ASP A 1 94 ? 6.349 0.949 9.328 1.00 85.50 94 ASP A N 1
ATOM 719 C CA . ASP A 1 94 ? 6.755 1.561 8.050 1.00 85.50 94 ASP A CA 1
ATOM 720 C C . ASP A 1 94 ? 8.004 0.908 7.414 1.00 85.50 94 ASP A C 1
ATOM 722 O O . ASP A 1 94 ? 8.208 0.946 6.199 1.00 85.50 94 ASP A O 1
ATOM 726 N N . LEU A 1 95 ? 8.874 0.285 8.222 1.00 84.69 95 LEU A N 1
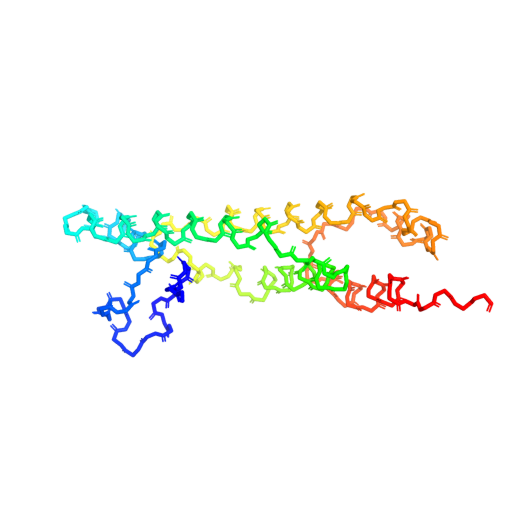ATOM 727 C CA . LEU A 1 95 ? 10.046 -0.449 7.724 1.00 84.69 95 LEU A CA 1
ATOM 728 C C . LEU A 1 95 ? 9.675 -1.706 6.921 1.00 84.69 95 LEU A C 1
ATOM 730 O O . LEU A 1 95 ? 10.421 -2.091 6.019 1.00 84.69 95 LEU A O 1
ATOM 734 N N . TRP A 1 96 ? 8.540 -2.338 7.219 1.00 85.06 96 TRP A N 1
ATOM 735 C CA . TRP A 1 96 ? 8.017 -3.448 6.425 1.00 85.06 96 TRP A CA 1
ATOM 736 C C . TRP A 1 96 ? 7.517 -2.960 5.066 1.00 85.06 96 TRP A C 1
ATOM 738 O O . TRP A 1 96 ? 7.874 -3.546 4.042 1.00 85.06 96 TRP A O 1
ATOM 748 N N . ASP A 1 97 ? 6.804 -1.837 5.036 1.00 83.56 97 ASP A N 1
AT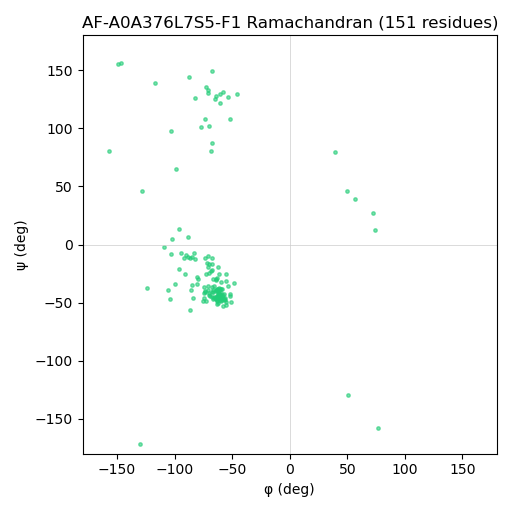OM 749 C CA . ASP A 1 97 ? 6.341 -1.202 3.800 1.00 83.56 97 ASP A CA 1
ATOM 750 C C . ASP A 1 97 ? 7.503 -0.715 2.931 1.00 83.56 97 ASP A C 1
ATOM 752 O O . ASP A 1 97 ? 7.506 -0.885 1.706 1.00 83.56 97 ASP A O 1
ATOM 756 N N . PHE A 1 98 ? 8.541 -0.163 3.564 1.00 80.94 98 PHE A N 1
ATOM 757 C CA . PHE A 1 98 ? 9.801 0.171 2.908 1.00 80.94 98 PHE A CA 1
ATOM 758 C C . PHE A 1 98 ? 10.392 -1.054 2.207 1.00 80.94 98 PHE A C 1
ATOM 760 O O . PHE A 1 98 ? 10.729 -0.997 1.020 1.00 80.94 98 PHE A O 1
ATOM 767 N N . GLN A 1 99 ? 10.520 -2.160 2.942 1.00 82.25 99 GLN A N 1
ATOM 768 C CA . GLN A 1 99 ? 11.125 -3.383 2.434 1.00 82.25 99 GLN A CA 1
ATOM 769 C C . GLN A 1 99 ? 10.310 -3.952 1.266 1.00 82.25 99 GLN A C 1
ATOM 771 O O . GLN A 1 99 ? 10.884 -4.271 0.225 1.00 82.25 99 GLN A O 1
ATOM 776 N N . ALA A 1 100 ? 8.981 -3.986 1.383 1.00 85.88 100 ALA A N 1
ATOM 777 C CA . ALA A 1 100 ? 8.093 -4.453 0.322 1.00 85.88 100 ALA A CA 1
ATOM 778 C C . ALA A 1 100 ? 8.210 -3.601 -0.958 1.00 85.88 100 ALA A C 1
ATOM 780 O O . ALA A 1 100 ? 8.310 -4.143 -2.063 1.00 85.88 100 ALA A O 1
ATOM 781 N N . ASN A 1 101 ? 8.282 -2.272 -0.831 1.00 83.81 101 ASN A N 1
ATOM 782 C CA . ASN A 1 101 ? 8.477 -1.370 -1.971 1.00 83.81 101 ASN A CA 1
ATOM 783 C C . ASN A 1 101 ? 9.836 -1.570 -2.657 1.00 83.81 101 ASN A C 1
ATOM 785 O O . ASN A 1 101 ? 9.931 -1.542 -3.893 1.00 83.81 101 ASN A O 1
ATOM 789 N N . VAL A 1 102 ? 10.888 -1.793 -1.866 1.00 82.81 102 VAL A N 1
ATOM 790 C CA . VAL A 1 102 ? 12.233 -2.109 -2.363 1.00 82.81 102 VAL A CA 1
ATOM 791 C C . VAL A 1 102 ? 12.237 -3.434 -3.120 1.00 82.81 102 VAL A C 1
ATOM 793 O O . VAL A 1 102 ? 12.737 -3.491 -4.245 1.00 82.81 102 VAL A O 1
ATOM 796 N N . GLU A 1 103 ? 11.644 -4.482 -2.552 1.00 84.19 103 GLU A N 1
ATOM 797 C CA . GLU A 1 103 ? 11.568 -5.812 -3.163 1.00 84.19 103 GLU A CA 1
ATOM 798 C C . GLU A 1 103 ? 10.757 -5.810 -4.461 1.00 84.19 103 GLU A C 1
ATOM 800 O O . GLU A 1 103 ? 11.221 -6.327 -5.482 1.00 84.19 103 GLU A O 1
ATOM 805 N N . GLY A 1 104 ? 9.582 -5.174 -4.460 1.00 86.19 104 GLY A N 1
ATOM 806 C CA . GLY A 1 104 ? 8.742 -5.044 -5.650 1.00 86.19 104 GLY A CA 1
ATOM 807 C C . GLY A 1 104 ? 9.458 -4.307 -6.784 1.00 86.19 104 GLY A C 1
ATOM 808 O O . GLY A 1 104 ? 9.435 -4.742 -7.939 1.00 86.19 104 GLY A O 1
ATOM 809 N N . SER A 1 105 ? 10.181 -3.237 -6.450 1.00 85.12 105 SER A N 1
ATOM 810 C CA . SER A 1 105 ? 10.972 -2.486 -7.425 1.00 85.12 105 SER A CA 1
ATOM 811 C C . SER A 1 105 ? 12.148 -3.305 -7.950 1.00 85.12 105 SER A C 1
ATOM 813 O O . SER A 1 105 ? 12.344 -3.378 -9.164 1.00 85.12 105 SER A O 1
ATOM 815 N N . GLN A 1 106 ? 12.890 -3.985 -7.068 1.00 82.62 106 GLN A N 1
ATOM 816 C CA . GLN A 1 106 ? 14.005 -4.858 -7.441 1.00 82.62 106 GLN A CA 1
ATOM 817 C C . GLN A 1 106 ? 13.554 -5.988 -8.373 1.00 82.62 106 GLN A C 1
ATOM 819 O O . GLN A 1 106 ? 14.239 -6.292 -9.353 1.00 82.62 106 GLN A O 1
ATOM 824 N N . LYS A 1 107 ? 12.365 -6.557 -8.143 1.00 87.00 107 LYS A N 1
ATOM 825 C CA . LYS A 1 107 ? 11.806 -7.598 -9.008 1.00 87.00 107 LYS A CA 1
ATOM 826 C C . LYS A 1 107 ? 11.626 -7.122 -10.450 1.00 87.00 107 LYS A C 1
ATOM 828 O O . LYS A 1 107 ? 11.904 -7.878 -11.382 1.00 87.00 107 LYS A O 1
ATOM 833 N N . ILE A 1 108 ? 11.210 -5.872 -10.652 1.00 86.44 108 ILE A N 1
ATOM 834 C CA . ILE A 1 108 ? 11.062 -5.282 -11.991 1.00 86.44 108 ILE A CA 1
ATOM 835 C C . ILE A 1 108 ? 12.432 -5.129 -12.668 1.00 86.44 108 ILE A C 1
ATOM 837 O O . ILE A 1 108 ? 12.568 -5.438 -13.853 1.00 86.44 108 ILE A O 1
ATOM 841 N N . VAL A 1 109 ? 13.470 -4.744 -11.919 1.00 80.81 109 VAL A N 1
ATOM 842 C CA . VAL A 1 109 ? 14.857 -4.703 -12.424 1.00 80.81 109 VAL A CA 1
ATOM 843 C C . VAL A 1 109 ? 15.324 -6.079 -12.869 1.00 80.81 109 VAL A C 1
ATOM 845 O O . VAL A 1 109 ? 15.904 -6.218 -13.945 1.00 80.81 109 VAL A O 1
ATOM 848 N N . ASP A 1 110 ? 15.069 -7.098 -12.050 1.00 84.69 110 ASP A N 1
ATOM 849 C CA . ASP A 1 110 ? 15.491 -8.467 -12.325 1.00 84.69 110 ASP A CA 1
ATOM 850 C C . ASP A 1 110 ? 14.858 -9.001 -13.611 1.00 84.69 110 ASP A C 1
ATOM 852 O O . ASP A 1 110 ? 15.555 -9.598 -14.433 1.00 84.69 110 ASP A O 1
ATOM 856 N N . LEU A 1 111 ? 13.564 -8.733 -13.813 1.00 87.12 111 LEU A N 1
ATOM 857 C CA . LEU A 1 111 ? 12.833 -9.119 -15.021 1.00 87.12 111 LEU A CA 1
ATOM 858 C C . LEU A 1 111 ? 13.365 -8.426 -16.285 1.00 87.12 111 LEU A C 1
ATOM 860 O O . LEU A 1 111 ? 13.315 -9.012 -17.365 1.00 87.12 111 LEU A O 1
ATOM 864 N N . LEU A 1 112 ? 13.896 -7.207 -16.156 1.00 83.69 112 LEU A N 1
ATOM 865 C CA . LEU A 1 112 ? 14.425 -6.412 -17.271 1.00 83.69 112 LEU A CA 1
ATOM 866 C C . LEU A 1 112 ? 15.934 -6.562 -17.478 1.00 83.69 112 LEU A C 1
ATOM 868 O O . LEU A 1 112 ? 16.479 -6.046 -18.457 1.00 83.69 112 LEU A O 1
ATOM 872 N N . ARG A 1 113 ? 16.633 -7.257 -16.575 1.00 82.62 113 ARG A N 1
ATOM 873 C CA . ARG A 1 113 ? 18.092 -7.412 -16.612 1.00 82.62 113 ARG A CA 1
ATOM 874 C C . ARG A 1 113 ? 18.607 -7.914 -17.973 1.00 82.62 113 ARG A C 1
ATOM 876 O O . ARG A 1 113 ? 19.577 -7.330 -18.453 1.00 82.62 113 ARG A O 1
ATOM 883 N N . PRO A 1 114 ? 17.988 -8.904 -18.653 1.00 86.00 114 PRO A N 1
ATOM 884 C CA . PRO A 1 114 ? 18.453 -9.342 -19.971 1.00 86.00 114 PRO A CA 1
ATOM 885 C C . PRO A 1 114 ? 18.398 -8.241 -21.042 1.00 86.00 114 PRO A C 1
ATOM 887 O O . PRO A 1 114 ? 19.307 -8.131 -21.864 1.00 86.00 114 PRO A O 1
ATOM 890 N N . GLN A 1 115 ? 17.349 -7.415 -21.043 1.00 82.06 115 GLN A N 1
ATOM 891 C CA . GLN A 1 115 ? 17.183 -6.307 -21.987 1.00 82.06 115 GLN A CA 1
ATOM 892 C C . GLN A 1 115 ? 18.133 -5.155 -21.647 1.00 82.06 115 GLN A C 1
ATOM 894 O O . GLN A 1 115 ? 18.767 -4.597 -22.541 1.00 82.06 115 GLN A O 1
ATOM 899 N N . LEU A 1 116 ? 18.292 -4.845 -20.357 1.00 76.38 116 LEU A N 1
ATOM 900 C CA . LEU A 1 116 ? 19.230 -3.830 -19.877 1.00 76.38 116 LEU A CA 1
ATOM 901 C C . LEU A 1 116 ? 20.682 -4.205 -20.187 1.00 76.38 116 LEU A C 1
ATOM 903 O O . LEU A 1 116 ? 21.436 -3.343 -20.618 1.00 76.38 116 LEU A O 1
ATOM 907 N N . GLN A 1 117 ? 21.062 -5.480 -20.066 1.00 80.25 117 GLN A N 1
ATOM 908 C CA . GLN A 1 117 ? 22.405 -5.952 -20.421 1.00 80.25 117 GLN A CA 1
ATOM 909 C C . GLN A 1 117 ? 22.711 -5.750 -21.905 1.00 80.25 117 GLN A C 1
ATOM 911 O O . GLN A 1 117 ? 23.827 -5.378 -22.254 1.00 80.25 117 GLN A O 1
ATOM 916 N N . LYS A 1 118 ? 21.729 -5.991 -22.780 1.00 81.62 118 LYS A N 1
ATOM 917 C CA . LYS A 1 118 ? 21.885 -5.786 -24.226 1.00 81.62 118 LYS A CA 1
ATOM 918 C C . LYS A 1 118 ? 21.963 -4.307 -24.586 1.00 81.62 118 LYS A C 1
ATOM 920 O O . LYS A 1 118 ? 22.749 -3.930 -25.445 1.00 81.62 118 LYS A O 1
ATOM 925 N N . ALA A 1 119 ? 21.130 -3.486 -23.95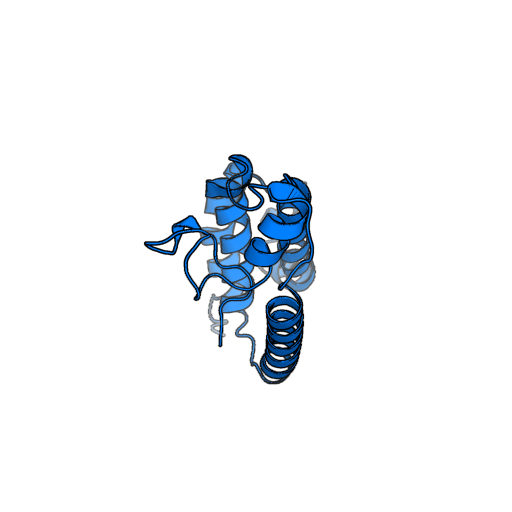4 1.00 78.50 119 ALA A N 1
ATOM 9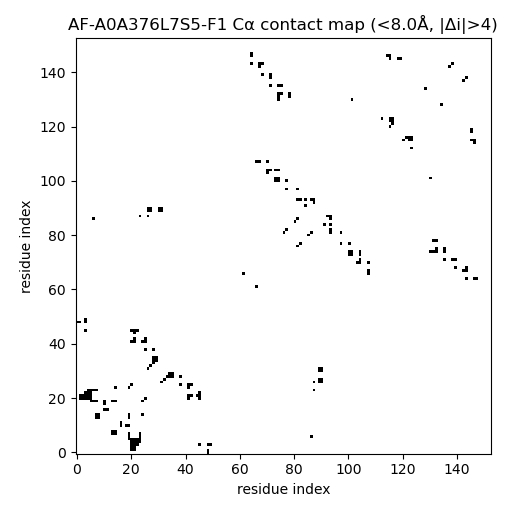26 C CA . ALA A 1 119 ? 20.991 -2.084 -24.319 1.00 78.50 119 ALA A CA 1
ATOM 927 C C . ALA A 1 119 ? 22.040 -1.175 -23.657 1.00 78.50 119 ALA A C 1
ATOM 929 O O . ALA A 1 119 ? 22.453 -0.184 -24.254 1.00 78.50 119 ALA A O 1
ATOM 930 N N . ASN A 1 120 ? 22.447 -1.481 -22.423 1.00 73.69 120 ASN A N 1
ATOM 931 C CA . ASN A 1 120 ? 23.417 -0.706 -21.656 1.00 73.69 120 ASN A CA 1
ATOM 932 C C . ASN A 1 120 ? 24.088 -1.571 -20.559 1.00 73.69 120 ASN A C 1
ATOM 934 O O . ASN A 1 120 ? 23.697 -1.508 -19.392 1.00 73.69 120 ASN A O 1
ATOM 938 N N . PRO A 1 121 ? 25.098 -2.388 -20.898 1.00 76.75 121 PRO A N 1
ATOM 939 C CA . PRO A 1 121 ? 25.763 -3.282 -19.943 1.00 76.75 121 PRO A CA 1
ATOM 940 C C . PRO A 1 121 ? 26.509 -2.535 -18.823 1.00 76.75 121 PRO A C 1
ATOM 942 O O . PRO A 1 121 ? 26.584 -3.028 -17.696 1.00 76.75 121 PRO A O 1
ATOM 945 N N . GLU A 1 122 ? 27.004 -1.321 -19.088 1.00 73.19 122 GLU A N 1
ATOM 946 C CA . GLU A 1 122 ? 27.656 -0.469 -18.081 1.00 73.19 122 GLU A CA 1
ATOM 947 C C . GLU A 1 122 ? 26.691 -0.058 -16.958 1.00 73.19 122 GLU A C 1
ATOM 949 O O . GLU A 1 122 ? 27.096 0.113 -15.806 1.00 73.19 122 GLU A O 1
ATOM 954 N N . LEU A 1 123 ? 25.393 0.031 -17.274 1.00 67.12 123 LEU A N 1
ATOM 955 C CA . LEU A 1 123 ? 24.322 0.283 -16.312 1.00 67.12 123 LEU A CA 1
ATOM 956 C C . LEU A 1 123 ? 24.275 -0.777 -15.211 1.00 67.12 123 LEU A C 1
ATOM 958 O O . LEU A 1 123 ? 24.110 -0.447 -14.040 1.00 67.12 123 LEU A O 1
ATOM 962 N N . LEU A 1 124 ? 24.410 -2.046 -15.601 1.00 65.75 124 LEU A N 1
ATOM 963 C CA . LEU A 1 124 ? 24.370 -3.190 -14.693 1.00 65.75 124 LEU A CA 1
ATOM 964 C C . LEU A 1 124 ? 25.712 -3.392 -13.982 1.00 65.75 124 LEU A C 1
ATOM 966 O O . LEU A 1 124 ? 25.744 -3.884 -12.855 1.00 65.75 124 LEU A O 1
ATOM 970 N N . ALA A 1 125 ? 26.810 -2.970 -14.615 1.00 65.12 125 ALA A N 1
ATOM 971 C CA . ALA A 1 125 ? 28.148 -2.995 -14.033 1.00 65.12 125 ALA A CA 1
ATOM 972 C C . ALA A 1 125 ? 28.340 -1.966 -12.904 1.00 65.12 125 ALA A C 1
ATOM 974 O O . ALA A 1 125 ? 29.262 -2.113 -12.097 1.00 65.12 125 ALA A O 1
ATOM 975 N N . LYS A 1 126 ? 27.459 -0.957 -12.793 1.00 62.03 126 LYS A N 1
ATOM 976 C CA . LYS A 1 126 ? 27.370 -0.068 -11.624 1.00 62.03 126 LYS A CA 1
ATOM 977 C C . LYS A 1 126 ? 26.857 -0.870 -10.416 1.00 62.03 126 LYS A C 1
ATOM 979 O O . LYS A 1 126 ? 25.676 -0.897 -10.087 1.00 62.03 126 LYS A O 1
ATOM 984 N N . LYS A 1 127 ? 27.801 -1.596 -9.817 1.00 48.94 127 LYS A N 1
ATOM 985 C CA . LYS A 1 127 ? 27.663 -2.580 -8.741 1.00 48.94 127 LYS A CA 1
ATOM 986 C C . LYS A 1 127 ? 26.756 -2.072 -7.618 1.00 48.94 127 LYS A C 1
ATOM 988 O O . LYS A 1 127 ? 26.972 -0.970 -7.120 1.00 48.94 127 LYS A O 1
ATOM 993 N N . SER A 1 128 ? 25.784 -2.912 -7.243 1.00 46.38 128 SER A N 1
ATOM 994 C CA . SER A 1 128 ? 24.915 -2.792 -6.064 1.00 46.38 128 SER A CA 1
ATOM 995 C C . SER A 1 128 ? 24.485 -1.355 -5.788 1.00 46.38 128 SER A C 1
ATOM 997 O O . SER A 1 128 ? 25.065 -0.699 -4.927 1.00 46.38 128 SER A O 1
ATOM 999 N N . MET A 1 129 ? 23.491 -0.835 -6.503 1.00 45.03 129 MET A N 1
ATOM 1000 C CA . MET A 1 129 ? 22.800 0.340 -5.982 1.00 45.03 129 MET A CA 1
ATOM 1001 C C . MET A 1 129 ? 21.864 -0.164 -4.882 1.00 45.03 129 MET A C 1
ATOM 1003 O O . MET A 1 129 ? 20.809 -0.697 -5.229 1.00 45.03 129 MET A O 1
ATOM 1007 N N . PRO A 1 130 ? 22.199 -0.040 -3.577 1.00 49.25 130 PRO A N 1
ATOM 1008 C CA . PRO A 1 130 ? 21.143 -0.041 -2.587 1.00 49.25 130 PRO A CA 1
ATOM 1009 C C . PRO A 1 130 ? 20.170 1.036 -3.042 1.00 49.25 130 PRO A C 1
ATOM 1011 O O . PRO A 1 130 ? 20.572 2.164 -3.373 1.00 49.25 130 PRO A O 1
ATOM 1014 N N . ILE A 1 131 ? 18.910 0.640 -3.151 1.00 52.91 131 ILE A N 1
ATOM 1015 C CA . ILE A 1 131 ? 17.824 1.546 -3.456 1.00 52.91 131 ILE A CA 1
ATOM 1016 C C . ILE A 1 131 ? 17.928 2.703 -2.458 1.00 52.91 131 ILE A C 1
ATOM 1018 O O . ILE A 1 131 ? 17.772 2.539 -1.254 1.00 52.91 131 ILE A O 1
ATOM 1022 N N . SER A 1 132 ? 18.347 3.861 -2.958 1.00 49.69 132 SER A N 1
ATOM 1023 C CA . SER A 1 132 ? 18.706 5.020 -2.143 1.00 49.69 132 SER A CA 1
ATOM 1024 C C . SER A 1 132 ? 18.343 6.293 -2.887 1.00 49.69 132 SER A C 1
ATOM 1026 O O . SER A 1 132 ? 18.309 6.303 -4.122 1.00 49.69 132 SER A O 1
ATOM 1028 N N . LYS A 1 133 ? 18.136 7.400 -2.160 1.00 47.53 133 LYS A N 1
ATOM 1029 C CA . LYS A 1 133 ? 17.750 8.698 -2.750 1.00 47.53 133 LYS A CA 1
ATOM 1030 C C . LYS A 1 133 ? 18.625 9.115 -3.942 1.00 47.53 133 LYS A C 1
ATOM 1032 O O . LYS A 1 133 ? 18.143 9.719 -4.893 1.00 47.53 133 LYS A O 1
ATOM 1037 N N . ARG A 1 134 ? 19.917 8.759 -3.926 1.00 46.81 134 ARG A N 1
ATOM 1038 C CA . ARG A 1 134 ? 20.886 9.085 -4.993 1.00 46.81 134 ARG A CA 1
ATOM 1039 C C . ARG A 1 134 ? 20.660 8.316 -6.300 1.00 46.81 134 ARG A C 1
ATOM 1041 O O . ARG A 1 134 ? 21.147 8.745 -7.340 1.00 46.81 134 ARG A O 1
ATOM 1048 N N . SER A 1 135 ? 19.928 7.204 -6.261 1.00 53.59 135 SER A N 1
ATOM 1049 C CA . SER A 1 135 ? 19.628 6.362 -7.427 1.00 53.59 135 SER A CA 1
ATOM 1050 C C . SER A 1 135 ? 18.383 6.803 -8.214 1.00 53.59 135 SER A C 1
ATOM 1052 O O . SER A 1 135 ? 18.190 6.379 -9.350 1.00 53.59 135 SER A O 1
ATOM 1054 N N . ILE A 1 136 ? 17.570 7.713 -7.669 1.00 52.91 136 ILE A N 1
ATOM 1055 C CA . ILE A 1 136 ? 16.289 8.154 -8.248 1.00 52.91 136 ILE A CA 1
ATOM 1056 C C . ILE A 1 136 ? 16.426 8.857 -9.617 1.00 52.91 136 ILE A C 1
ATOM 1058 O O . ILE A 1 136 ? 15.784 8.419 -10.577 1.00 52.91 136 ILE A O 1
ATOM 1062 N N . PRO A 1 137 ? 17.290 9.884 -9.795 1.00 56.53 137 PRO A N 1
ATOM 1063 C CA . PRO A 1 137 ? 17.444 10.540 -11.100 1.00 56.53 137 PRO A CA 1
ATOM 1064 C C . PRO A 1 137 ? 17.938 9.583 -12.196 1.00 56.53 137 PRO A C 1
ATOM 1066 O O . PRO A 1 137 ? 17.685 9.792 -13.384 1.00 56.53 137 PRO A O 1
ATOM 1069 N N . PHE A 1 138 ? 18.631 8.519 -11.790 1.00 57.41 138 PHE A N 1
ATOM 1070 C CA . PHE A 1 138 ? 19.139 7.468 -12.658 1.00 57.41 138 PHE A CA 1
ATOM 1071 C C . PHE A 1 138 ? 18.025 6.530 -13.153 1.00 57.41 138 PHE A C 1
ATOM 1073 O O . PHE A 1 138 ? 17.993 6.244 -14.355 1.00 57.41 138 PHE A O 1
ATOM 1080 N N . TRP A 1 139 ? 17.074 6.143 -12.291 1.00 53.88 139 TRP A N 1
ATOM 1081 C CA . TRP A 1 139 ? 15.872 5.386 -12.679 1.00 53.88 139 TRP A CA 1
ATOM 1082 C C . TRP A 1 139 ? 15.015 6.153 -13.694 1.00 53.88 139 TRP A C 1
ATOM 1084 O O . TRP A 1 139 ? 14.688 5.611 -14.755 1.00 53.88 139 TRP A O 1
ATOM 1094 N N . ARG A 1 140 ? 14.745 7.442 -13.436 1.00 56.66 140 ARG A N 1
ATOM 1095 C CA . ARG A 1 140 ? 13.986 8.320 -14.348 1.00 56.66 140 ARG A CA 1
ATOM 1096 C C . ARG A 1 140 ? 14.629 8.468 -15.723 1.00 56.66 140 ARG A C 1
ATOM 1098 O O . ARG A 1 140 ? 13.947 8.375 -16.737 1.00 56.66 140 ARG A O 1
ATOM 1105 N N . ASN A 1 141 ? 15.928 8.750 -15.781 1.00 58.66 141 ASN A N 1
ATOM 1106 C CA . ASN A 1 141 ? 16.556 9.131 -17.045 1.00 58.66 141 ASN A CA 1
ATOM 1107 C C . ASN A 1 141 ? 17.127 7.958 -17.835 1.00 58.66 141 ASN A C 1
ATOM 1109 O O . ASN A 1 141 ? 17.235 8.081 -19.051 1.00 58.66 141 ASN A O 1
ATOM 1113 N N . THR A 1 142 ? 17.485 6.846 -17.194 1.00 59.69 142 THR A N 1
ATOM 1114 C CA . THR A 1 142 ? 18.216 5.773 -17.880 1.00 59.69 142 THR A CA 1
ATOM 1115 C C . THR A 1 142 ? 17.324 4.591 -18.215 1.00 59.69 142 THR A C 1
ATOM 1117 O O . THR A 1 142 ? 17.320 4.158 -19.363 1.00 59.69 142 THR A O 1
ATOM 1120 N N . VAL A 1 143 ? 16.502 4.106 -17.282 1.00 58.28 143 VAL A N 1
ATOM 1121 C CA . VAL A 1 143 ? 15.643 2.938 -17.543 1.00 58.28 143 VAL A CA 1
ATOM 1122 C C . VAL A 1 143 ? 14.472 3.312 -18.448 1.00 58.28 143 VAL A C 1
ATOM 1124 O O . VAL A 1 143 ? 14.275 2.651 -19.462 1.00 58.28 143 VAL A O 1
ATOM 1127 N N . LEU A 1 144 ? 13.777 4.427 -18.190 1.00 58.31 144 LEU A N 1
ATOM 1128 C CA . LEU A 1 144 ? 12.704 4.891 -19.083 1.00 58.31 144 LEU A CA 1
ATOM 1129 C C . LEU A 1 144 ? 13.217 5.180 -20.502 1.00 58.31 144 LEU A C 1
ATOM 1131 O O . LEU A 1 144 ? 12.596 4.752 -21.467 1.00 58.31 144 LEU A O 1
ATOM 1135 N N . LYS A 1 145 ? 14.377 5.833 -20.663 1.00 60.50 145 LYS A N 1
ATOM 1136 C CA . LYS A 1 145 ? 14.928 6.121 -22.003 1.00 60.50 145 LYS A CA 1
ATOM 1137 C C . LYS A 1 145 ? 15.495 4.889 -22.709 1.00 60.50 145 LYS A C 1
ATOM 1139 O O . LYS A 1 145 ? 15.563 4.891 -23.930 1.00 60.50 145 LYS A O 1
ATOM 1144 N N . THR A 1 146 ? 15.926 3.864 -21.978 1.00 59.91 146 THR A N 1
ATOM 1145 C CA . THR A 1 146 ? 16.484 2.637 -22.574 1.00 59.91 146 THR A CA 1
ATOM 1146 C C . THR A 1 146 ? 15.382 1.640 -22.932 1.00 59.91 146 THR A C 1
ATOM 1148 O O . THR A 1 146 ? 15.438 1.034 -23.994 1.00 59.91 146 THR A O 1
ATOM 1151 N N . VAL A 1 147 ? 14.354 1.509 -22.087 1.00 54.19 147 VAL A N 1
ATOM 1152 C CA . VAL A 1 147 ? 13.225 0.587 -22.295 1.00 54.19 147 VAL A CA 1
ATOM 1153 C C . VAL A 1 147 ? 12.191 1.148 -23.280 1.00 54.19 147 VAL A C 1
ATOM 1155 O O . VAL A 1 147 ? 11.539 0.373 -23.970 1.00 54.19 147 VAL A O 1
ATOM 1158 N N . LEU A 1 148 ? 12.034 2.476 -23.372 1.00 56.16 148 LEU A N 1
ATOM 1159 C CA . LEU A 1 148 ? 11.022 3.117 -24.230 1.00 56.16 148 LEU A CA 1
ATOM 1160 C C . LEU A 1 148 ? 11.569 3.687 -25.539 1.00 56.16 148 LEU A C 1
ATOM 1162 O O . LEU A 1 148 ? 10.819 4.327 -26.277 1.00 56.16 148 LEU A O 1
ATOM 1166 N N . LYS A 1 149 ? 12.855 3.490 -25.848 1.00 53.56 149 LYS A N 1
ATOM 1167 C CA . LYS A 1 149 ? 13.365 3.857 -27.171 1.00 53.56 149 LYS A CA 1
ATOM 1168 C C . LYS A 1 149 ? 12.684 2.966 -28.218 1.00 53.56 149 LYS A C 1
ATOM 1170 O O . LYS A 1 149 ? 12.759 1.745 -28.083 1.00 53.56 149 LYS A O 1
ATOM 1175 N N . PRO A 1 150 ? 12.036 3.539 -29.248 1.00 44.50 150 PRO A N 1
ATOM 1176 C CA . PRO A 1 150 ? 11.527 2.740 -30.349 1.00 44.50 150 PRO A CA 1
ATOM 1177 C C . PRO A 1 150 ? 12.718 2.039 -31.004 1.00 44.50 150 PRO A C 1
ATOM 1179 O O . PRO A 1 150 ? 13.723 2.680 -31.318 1.00 44.50 150 PRO A O 1
ATOM 1182 N N . THR A 1 151 ? 12.630 0.725 -31.192 1.00 44.75 151 THR A N 1
ATOM 1183 C CA . THR A 1 151 ? 13.532 0.005 -32.092 1.00 44.75 151 THR A CA 1
ATOM 1184 C C . THR A 1 151 ? 13.219 0.468 -33.507 1.00 44.75 151 THR A C 1
ATOM 1186 O O . THR A 1 151 ? 12.355 -0.092 -34.176 1.00 44.75 151 THR A O 1
ATOM 1189 N N . THR A 1 152 ? 13.853 1.553 -33.935 1.00 41.56 152 THR A N 1
ATOM 1190 C CA . THR A 1 152 ? 13.950 1.886 -35.352 1.00 41.56 152 THR A CA 1
ATOM 1191 C C . THR A 1 152 ? 14.948 0.911 -35.967 1.00 41.56 152 THR A C 1
ATOM 1193 O O . THR A 1 152 ? 16.139 0.991 -35.657 1.00 41.56 152 THR A O 1
ATOM 1196 N N . ASN A 1 153 ? 14.436 -0.035 -36.757 1.00 36.88 153 ASN A N 1
ATOM 1197 C CA . ASN A 1 153 ? 15.213 -0.689 -37.811 1.00 36.88 153 ASN A CA 1
ATOM 1198 C C . ASN A 1 153 ? 15.454 0.299 -38.952 1.00 36.88 153 ASN A C 1
ATOM 1200 O O . ASN A 1 153 ? 14.551 1.138 -39.183 1.00 36.88 153 ASN A O 1
#

Radius of gyration: 19.09 Å; Cα contacts (8 Å, |Δi|>4): 129; chains: 1; bounding box: 46×27×59 Å

Foldseek 3Di:
DQDQQDAQVVDPCRLPDPSPAHDLVVLCVCQVVVDCPPCPVRVVVNVVVVVVVVVVVVVDDDDLLNLLVVLLVLLVCLAPPLVVQRRSVRNSCSVVVSVVSQVSSVVNCVVCVVQCCVQPVVLVVPPDDPSYPVCNVVSVPPVSCRVVDPPDD

InterPro domains:
  IPR018976 Imelysin-like domain [PF09375] (11-126)
  IPR034981 EfeO/Algp7, imelysin-like domain [cd14656] (9-126)
  IPR038352 Imelysin-like domain superfamily [G3DSA:1.20.1420.20] (2-130)
  IPR050894 Iron uptake system component EfeM/EfeO [PTHR39192] (8-127)

Secondary structure (DSSP, 8-state):
---SS--GGGSTTGGG-TT--HHHHHHIIIIIS---TT-HHHHHHHHHHHHHHHHHHHH----HHHHHHHHHHHHHHHHHTGGGT-SSTTT--HHHHHHHHHHHHHHHHHHHHHHHHHH-HHHHHS----S-GGGHHHIIIIIHHHHSS----

Organism: Escherichia coli (NCBI:txid562)